Protein AF-A0A351U1E7-F1 (afdb_monomer_lite)

Organism: NCBI:txid328301

Foldseek 3Di:
DQVVLVVQCVVQDWFFKDAPPDPDGTFIWGWPDGDQFWTWTWGADPNDIDIDIGGPVRIDTDDDD

Secondary structure (DSSP, 8-state):
-HHHHHHHHHH--EEEEEETTS-S-PEEEEEEEE-SS-EEEEEEETTEEEEEEE-GGGEEEE---

Structure (mmCIF, N/CA/C/O backbone):
data_AF-A0A351U1E7-F1
#
_entry.id   AF-A0A351U1E7-F1
#
loop_
_atom_site.group_PDB
_atom_site.id
_atom_site.type_symbol
_atom_site.label_atom_id
_atom_site.label_alt_id
_atom_site.label_comp_id
_atom_site.label_asym_id
_atom_site.label_entity_id
_atom_site.label_seq_id
_atom_site.pdbx_PDB_ins_code
_atom_site.Cartn_x
_atom_site.Cartn_y
_atom_site.Cartn_z
_atom_site.occupancy
_atom_site.B_iso_or_equiv
_atom_site.auth_seq_id
_atom_site.auth_comp_id
_atom_site.auth_asym_id
_atom_site.auth_atom_id
_atom_site.pdbx_PDB_model_num
ATOM 1 N N . MET A 1 1 ? 6.504 -4.796 -8.768 1.00 83.06 1 MET A N 1
ATOM 2 C CA . MET A 1 1 ? 5.972 -3.972 -7.662 1.00 83.06 1 MET A CA 1
ATOM 3 C C . MET A 1 1 ? 4.668 -3.263 -8.035 1.00 83.06 1 MET A C 1
ATOM 5 O O . MET A 1 1 ? 3.628 -3.625 -7.503 1.00 83.06 1 MET A O 1
ATOM 9 N N . MET A 1 2 ? 4.680 -2.343 -9.009 1.00 86.56 2 MET A N 1
ATOM 10 C CA . MET A 1 2 ? 3.516 -1.526 -9.409 1.00 86.56 2 MET A CA 1
ATOM 11 C C . MET A 1 2 ? 2.199 -2.302 -9.636 1.00 86.56 2 MET A C 1
ATOM 13 O O . MET A 1 2 ? 1.143 -1.882 -9.172 1.00 86.56 2 MET A O 1
ATOM 17 N N . HIS A 1 3 ? 2.250 -3.454 -10.317 1.00 89.81 3 HIS A N 1
ATOM 18 C CA . HIS A 1 3 ? 1.067 -4.299 -10.564 1.00 89.81 3 HIS A CA 1
ATOM 19 C C . HIS A 1 3 ? 0.413 -4.819 -9.276 1.00 89.81 3 HIS A C 1
ATOM 21 O O . HIS A 1 3 ? -0.808 -4.870 -9.174 1.00 89.81 3 HIS A O 1
ATOM 27 N N . ILE A 1 4 ? 1.224 -5.173 -8.277 1.00 90.19 4 ILE A N 1
ATOM 28 C CA . ILE A 1 4 ? 0.744 -5.703 -6.994 1.00 90.19 4 ILE A CA 1
ATOM 29 C C . ILE A 1 4 ? 0.069 -4.585 -6.195 1.00 90.19 4 ILE A C 1
ATOM 31 O O . ILE A 1 4 ? -1.039 -4.769 -5.704 1.00 90.19 4 ILE A O 1
ATOM 35 N N . LEU A 1 5 ? 0.681 -3.398 -6.143 1.00 90.69 5 LEU A N 1
ATOM 36 C CA . LEU A 1 5 ? 0.104 -2.233 -5.464 1.00 90.69 5 LEU A CA 1
ATOM 37 C C . LEU A 1 5 ? -1.244 -1.815 -6.071 1.00 90.69 5 LEU A C 1
ATOM 39 O O . LEU A 1 5 ? -2.168 -1.484 -5.333 1.00 90.69 5 LEU A O 1
ATOM 43 N N . LYS A 1 6 ? -1.388 -1.877 -7.403 1.00 93.12 6 LYS A N 1
ATOM 44 C CA . LYS A 1 6 ? -2.673 -1.618 -8.076 1.00 93.12 6 LYS A CA 1
ATOM 45 C C . LYS A 1 6 ? -3.749 -2.626 -7.668 1.00 93.12 6 LYS A C 1
ATOM 47 O O . LYS A 1 6 ? -4.843 -2.209 -7.302 1.00 93.12 6 LYS A O 1
ATOM 52 N N . LYS A 1 7 ? -3.421 -3.922 -7.637 1.00 92.94 7 LYS A N 1
ATOM 53 C CA . LYS A 1 7 ? -4.344 -4.964 -7.155 1.00 92.94 7 LYS A CA 1
ATOM 54 C C . LYS A 1 7 ? -4.756 -4.757 -5.696 1.00 92.94 7 LYS A C 1
ATOM 56 O O . LYS A 1 7 ? -5.930 -4.903 -5.368 1.00 92.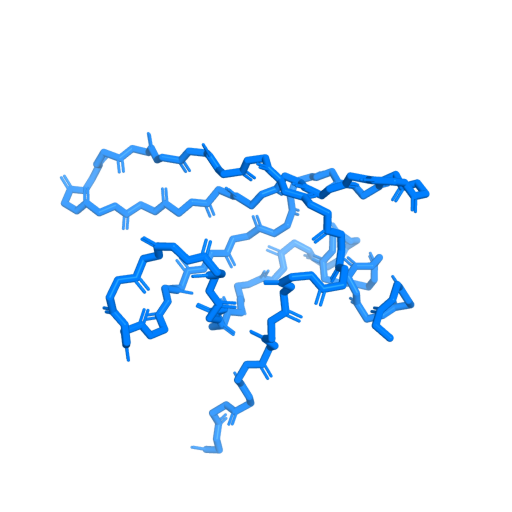94 7 LYS A O 1
ATOM 61 N N . LEU A 1 8 ? -3.815 -4.389 -4.826 1.00 91.94 8 LEU A N 1
ATOM 62 C CA . LEU A 1 8 ? -4.104 -4.080 -3.420 1.00 91.94 8 LEU A CA 1
ATOM 63 C C . LEU A 1 8 ? -5.013 -2.850 -3.278 1.00 91.94 8 LEU A C 1
ATOM 65 O O . LEU A 1 8 ? -5.925 -2.842 -2.459 1.00 91.94 8 LEU A O 1
ATOM 69 N N . LYS A 1 9 ? -4.825 -1.826 -4.119 1.00 92.81 9 LYS A N 1
ATOM 70 C CA . LYS A 1 9 ? -5.723 -0.663 -4.168 1.00 92.81 9 LYS A CA 1
ATOM 71 C C . LYS A 1 9 ? -7.143 -1.041 -4.608 1.00 92.81 9 LYS A C 1
ATOM 73 O O . LYS A 1 9 ? -8.105 -0.519 -4.054 1.00 92.81 9 LYS A O 1
ATOM 78 N N . GLU A 1 10 ? -7.274 -1.892 -5.623 1.00 94.31 10 GLU A N 1
ATOM 79 C CA . GLU A 1 10 ? -8.571 -2.309 -6.180 1.00 94.31 10 GLU A CA 1
ATOM 80 C C . GLU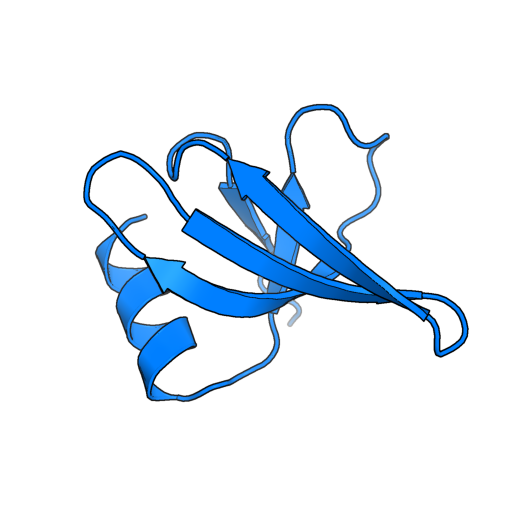 A 1 10 ? -9.351 -3.227 -5.233 1.00 94.31 10 GLU A C 1
ATOM 82 O O . GLU A 1 10 ? -10.552 -3.039 -5.059 1.00 94.31 10 GLU A O 1
ATOM 87 N N . SER A 1 11 ? -8.668 -4.179 -4.594 1.00 91.81 11 SER A N 1
ATOM 88 C CA . SER A 1 11 ? -9.253 -5.049 -3.561 1.00 91.81 11 SER A CA 1
ATOM 89 C C . SER A 1 11 ? -9.574 -4.282 -2.279 1.00 91.81 11 SER A C 1
ATOM 91 O O . SER A 1 11 ? -10.566 -4.552 -1.607 1.00 91.81 11 SER A O 1
ATOM 93 N N . GLY A 1 12 ? -8.751 -3.284 -1.952 1.00 87.81 12 GLY A N 1
ATOM 94 C CA . GLY A 1 12 ? -8.829 -2.577 -0.688 1.00 87.81 12 GLY A CA 1
ATOM 95 C C . GLY A 1 12 ? -8.345 -3.407 0.501 1.00 87.81 12 GLY A C 1
ATOM 96 O O . GLY A 1 12 ? -8.653 -3.011 1.631 1.00 87.81 12 GLY A O 1
ATOM 97 N N . ASP A 1 13 ? -7.620 -4.496 0.229 1.00 88.25 13 ASP A N 1
ATOM 98 C CA . ASP A 1 13 ? -7.059 -5.417 1.209 1.00 88.25 13 ASP A CA 1
ATOM 99 C C . ASP A 1 13 ? -5.958 -4.754 2.041 1.00 88.25 13 ASP A C 1
ATOM 101 O O . ASP A 1 13 ? -5.273 -3.817 1.608 1.00 88.25 13 ASP A O 1
ATOM 105 N N . LEU A 1 14 ? -5.787 -5.270 3.257 1.00 87.75 14 LEU A N 1
ATOM 106 C CA . LEU A 1 14 ? -4.650 -4.930 4.098 1.00 87.75 14 LEU A CA 1
ATOM 107 C C . LEU A 1 14 ? -3.444 -5.777 3.696 1.00 87.75 14 LEU A C 1
ATOM 109 O O . LEU A 1 14 ? -3.566 -6.976 3.454 1.00 87.75 14 LEU A O 1
ATOM 113 N N . ALA A 1 15 ? -2.272 -5.155 3.677 1.00 88.69 15 ALA A N 1
ATOM 114 C CA . ALA A 1 15 ? -1.005 -5.854 3.528 1.00 88.69 15 ALA A CA 1
ATOM 115 C C . ALA A 1 15 ? 0.028 -5.298 4.511 1.00 88.69 15 ALA A C 1
ATOM 117 O O . ALA A 1 15 ? -0.062 -4.148 4.947 1.00 88.69 15 ALA A O 1
ATOM 118 N N . SER A 1 16 ? 1.010 -6.127 4.856 1.00 89.81 16 SER A N 1
ATOM 119 C CA . SER A 1 16 ? 2.153 -5.712 5.663 1.00 89.81 16 SER A CA 1
ATOM 120 C C . SER A 1 16 ? 3.203 -5.061 4.761 1.00 89.81 16 SER A C 1
ATOM 122 O O . SER A 1 16 ? 3.639 -5.661 3.777 1.00 89.81 16 SER A O 1
ATOM 124 N N . PHE A 1 17 ? 3.646 -3.856 5.105 1.00 87.44 17 PHE A N 1
ATOM 125 C CA . PHE A 1 17 ? 4.625 -3.086 4.343 1.00 87.44 17 PHE A CA 1
ATOM 126 C C . PHE A 1 17 ? 5.849 -2.755 5.185 1.00 87.44 17 PHE A C 1
ATOM 128 O O . PHE A 1 17 ? 5.721 -2.268 6.305 1.00 87.44 17 PHE A O 1
ATOM 135 N N . VAL A 1 18 ? 7.042 -2.931 4.623 1.00 85.31 18 VAL A N 1
ATOM 136 C CA . VAL A 1 18 ? 8.253 -2.278 5.129 1.00 85.31 18 VAL A CA 1
ATOM 137 C C . VAL A 1 18 ? 8.462 -1.013 4.311 1.00 85.31 18 VAL A C 1
ATOM 139 O O . VAL A 1 18 ? 8.542 -1.062 3.082 1.00 85.31 18 VAL A O 1
ATOM 142 N N . ILE A 1 19 ? 8.511 0.118 5.007 1.00 77.31 19 ILE A N 1
ATOM 143 C CA . ILE A 1 19 ? 8.624 1.452 4.421 1.00 77.31 19 ILE A CA 1
ATOM 144 C C . ILE A 1 19 ? 9.999 2.010 4.773 1.00 77.31 19 ILE A C 1
ATOM 146 O O . ILE A 1 19 ? 10.363 2.080 5.949 1.00 77.31 19 ILE A O 1
ATOM 150 N N . GLY A 1 20 ? 10.759 2.427 3.758 1.00 67.31 20 GLY A N 1
ATOM 151 C CA . GLY A 1 20 ? 12.065 3.058 3.959 1.00 67.31 20 GLY A CA 1
ATOM 152 C C . GLY A 1 20 ? 11.973 4.288 4.872 1.00 67.31 20 GLY A C 1
ATOM 153 O O . GLY A 1 20 ? 11.226 5.219 4.585 1.00 67.31 20 GLY A O 1
ATOM 154 N N . GLY A 1 21 ? 12.731 4.285 5.974 1.00 59.53 21 GLY A N 1
ATOM 155 C CA . GLY A 1 21 ? 12.773 5.371 6.964 1.00 59.53 21 GLY A CA 1
ATOM 156 C C . GLY A 1 21 ? 11.991 5.112 8.258 1.00 59.53 21 GLY A C 1
ATOM 157 O O . GLY A 1 21 ? 12.214 5.823 9.234 1.00 59.53 21 GLY A O 1
ATOM 158 N N . ALA A 1 22 ? 11.138 4.081 8.311 1.00 54.66 22 ALA A N 1
ATOM 159 C CA . ALA A 1 22 ? 10.557 3.588 9.561 1.00 54.66 22 ALA A CA 1
ATOM 160 C C . ALA A 1 22 ? 11.395 2.406 10.098 1.00 54.66 22 ALA A C 1
ATOM 162 O O . ALA A 1 22 ? 11.796 1.540 9.317 1.00 54.66 22 ALA A O 1
ATOM 163 N N . PRO A 1 23 ? 11.710 2.350 11.404 1.00 51.41 23 PRO A N 1
ATOM 164 C CA . PRO A 1 23 ? 12.614 1.343 11.952 1.00 51.41 23 PRO A CA 1
ATOM 165 C C . PRO A 1 23 ? 11.975 -0.052 11.904 1.00 51.41 23 PRO A C 1
ATOM 167 O O . PRO A 1 23 ? 11.058 -0.322 12.668 1.00 51.41 23 PRO A O 1
ATOM 170 N N . ASN A 1 24 ? 12.478 -0.913 11.009 1.00 62.84 24 ASN A N 1
ATOM 171 C CA . ASN A 1 24 ? 12.441 -2.390 10.964 1.00 62.84 24 ASN A CA 1
ATOM 172 C C . ASN A 1 24 ? 11.133 -3.161 11.248 1.00 62.84 24 ASN A C 1
ATOM 174 O O . ASN A 1 24 ? 11.146 -4.388 11.177 1.00 62.84 24 ASN A O 1
ATOM 178 N N . ASN A 1 25 ? 10.012 -2.499 11.510 1.00 73.75 25 ASN A N 1
ATOM 179 C CA . ASN A 1 25 ? 8.738 -3.145 11.780 1.00 73.75 25 ASN A CA 1
ATOM 180 C C . ASN A 1 25 ? 7.826 -3.003 10.561 1.00 73.75 25 ASN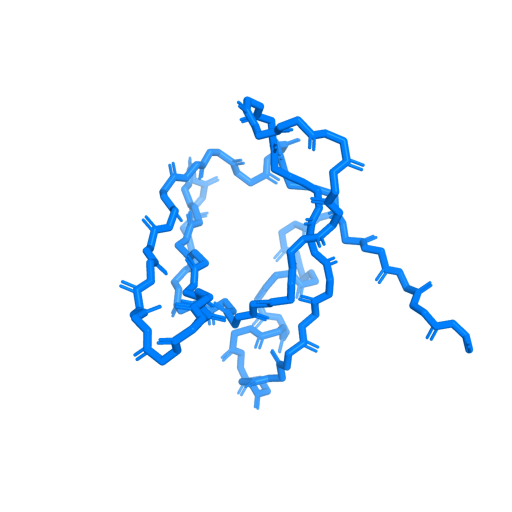 A C 1
ATOM 182 O O . ASN A 1 25 ? 7.530 -1.876 10.153 1.00 73.75 25 ASN A O 1
ATOM 186 N N . PRO A 1 26 ? 7.369 -4.124 9.977 1.00 85.06 26 PRO A N 1
ATOM 187 C CA . PRO A 1 26 ? 6.315 -4.089 8.982 1.00 85.06 26 PRO A CA 1
ATOM 188 C C . PRO A 1 26 ? 5.087 -3.400 9.576 1.00 85.06 26 PRO A C 1
ATOM 190 O O . PRO A 1 26 ? 4.662 -3.748 10.679 1.00 85.06 26 PRO A O 1
ATOM 193 N N . ILE A 1 27 ? 4.514 -2.448 8.849 1.00 86.69 27 ILE A N 1
ATOM 194 C CA . ILE A 1 27 ? 3.240 -1.840 9.216 1.00 86.69 27 ILE A CA 1
ATOM 195 C C . ILE A 1 27 ? 2.122 -2.479 8.406 1.00 86.69 27 ILE A C 1
ATOM 197 O O . ILE A 1 27 ? 2.257 -2.674 7.200 1.00 86.69 27 ILE A O 1
ATOM 201 N N . ASP A 1 28 ? 1.008 -2.787 9.056 1.00 90.00 28 ASP A N 1
ATOM 202 C CA . ASP A 1 28 ? -0.187 -3.236 8.352 1.00 90.00 28 ASP A CA 1
ATOM 203 C C . ASP A 1 28 ? -0.934 -2.001 7.838 1.00 90.00 28 ASP A C 1
ATOM 205 O O . ASP A 1 28 ? -1.213 -1.059 8.585 1.00 90.00 28 ASP A O 1
ATOM 209 N N . GLY A 1 29 ? -1.206 -1.960 6.538 1.00 92.06 29 GLY A N 1
ATOM 210 C CA . GLY A 1 29 ? -1.808 -0.795 5.906 1.00 92.06 29 GLY A CA 1
ATOM 211 C C . GLY A 1 29 ? -2.657 -1.138 4.694 1.00 92.06 29 GLY A C 1
ATOM 212 O O . GLY A 1 29 ? -2.675 -2.267 4.210 1.00 92.06 29 GLY A O 1
ATOM 213 N N . LYS A 1 30 ? -3.358 -0.128 4.191 1.00 94.00 30 LYS A N 1
ATOM 214 C CA . LYS A 1 30 ? -4.157 -0.175 2.971 1.00 94.00 30 LYS A CA 1
ATOM 215 C C . LYS A 1 30 ? -3.565 0.765 1.935 1.00 94.00 30 LYS A C 1
ATOM 217 O O . LYS A 1 30 ? -3.263 1.919 2.238 1.00 94.00 30 LYS A O 1
ATOM 222 N N . VAL A 1 31 ? -3.467 0.302 0.693 1.00 94.25 31 VAL A N 1
ATOM 223 C CA . VAL A 1 31 ? -3.080 1.161 -0.431 1.00 94.25 31 VAL A CA 1
ATOM 224 C C . VAL A 1 31 ? -4.275 2.027 -0.832 1.00 94.25 31 VAL A C 1
ATOM 226 O O . VAL A 1 31 ? -5.307 1.510 -1.255 1.00 94.25 31 VAL A O 1
ATOM 229 N N . LEU A 1 32 ? -4.143 3.347 -0.703 1.00 94.75 32 LEU A N 1
ATOM 230 C CA . LEU A 1 32 ? -5.188 4.300 -1.089 1.00 94.75 32 LEU A CA 1
ATOM 231 C C . LEU A 1 32 ? -5.023 4.773 -2.533 1.00 94.75 32 LEU A C 1
ATOM 233 O O . LEU A 1 32 ? -5.988 4.830 -3.296 1.00 94.75 32 LEU A O 1
ATOM 237 N N . GLU A 1 33 ? -3.794 5.106 -2.919 1.00 95.38 33 GLU A N 1
ATOM 238 C CA . GLU A 1 33 ? -3.489 5.687 -4.222 1.00 95.38 33 GLU A CA 1
ATOM 239 C C . GLU A 1 33 ? -2.163 5.150 -4.752 1.00 95.38 33 GLU A C 1
ATOM 241 O O . GLU A 1 33 ? -1.215 4.961 -3.995 1.00 95.38 33 GLU A O 1
ATOM 246 N N . VAL A 1 34 ? -2.112 4.903 -6.062 1.00 94.06 34 VAL A N 1
ATOM 247 C CA . VAL A 1 34 ? -0.921 4.438 -6.776 1.00 94.06 34 VAL A CA 1
ATOM 248 C C . VAL A 1 34 ? -0.797 5.263 -8.051 1.00 94.06 34 VAL A C 1
ATOM 250 O O . VAL A 1 34 ? -1.662 5.186 -8.926 1.00 94.06 34 VAL A O 1
ATOM 253 N N . LYS A 1 35 ? 0.282 6.031 -8.156 1.00 94.38 35 LYS A N 1
ATOM 254 C CA . LYS A 1 35 ? 0.731 6.737 -9.358 1.00 94.38 35 LYS A CA 1
ATOM 255 C C . LYS A 1 35 ? 2.045 6.131 -9.839 1.00 94.38 35 LYS A C 1
ATOM 257 O O . LYS A 1 35 ? 2.618 5.253 -9.199 1.00 94.38 35 LYS A O 1
ATOM 262 N N . THR A 1 36 ? 2.519 6.604 -10.984 1.00 91.00 36 THR A N 1
ATOM 263 C CA . THR A 1 36 ? 3.778 6.146 -11.582 1.00 91.00 36 THR A CA 1
ATOM 264 C C . THR A 1 36 ? 4.979 6.369 -10.659 1.00 91.00 36 THR A C 1
ATOM 266 O O . THR A 1 36 ? 5.863 5.523 -10.613 1.00 91.00 36 THR A O 1
ATOM 269 N N . ASP A 1 37 ? 4.989 7.471 -9.912 1.00 93.94 37 ASP A N 1
ATOM 270 C CA . ASP A 1 37 ? 6.109 7.950 -9.093 1.00 93.94 37 ASP A CA 1
ATOM 271 C C . ASP A 1 37 ? 5.806 7.963 -7.587 1.00 93.94 37 ASP A C 1
ATOM 273 O O . ASP A 1 37 ? 6.663 8.305 -6.772 1.00 93.94 37 ASP A O 1
ATOM 277 N N . SER A 1 38 ? 4.580 7.617 -7.192 1.00 93.81 38 SER A N 1
ATOM 278 C CA . SER A 1 38 ? 4.138 7.765 -5.811 1.00 93.81 38 SER A CA 1
ATOM 279 C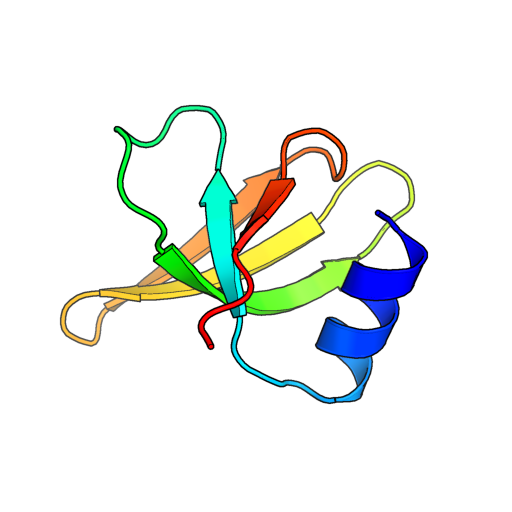 C . SER A 1 38 ? 3.062 6.759 -5.419 1.00 93.81 38 SER A C 1
ATOM 281 O O . SER A 1 38 ? 2.232 6.340 -6.223 1.00 93.81 38 SER A O 1
ATOM 283 N N . VAL A 1 39 ? 3.072 6.366 -4.151 1.00 94.00 39 VAL A N 1
ATOM 284 C CA . VAL A 1 39 ? 2.056 5.519 -3.525 1.00 94.00 39 VAL A CA 1
ATOM 285 C C . VAL A 1 39 ? 1.689 6.095 -2.164 1.00 94.00 39 VAL A C 1
ATOM 287 O O . VAL A 1 39 ? 2.553 6.598 -1.443 1.00 94.00 39 VAL A O 1
ATOM 290 N N . ILE A 1 40 ? 0.398 6.030 -1.833 1.00 94.00 40 ILE A N 1
ATOM 291 C CA . ILE A 1 40 ? -0.140 6.436 -0.535 1.00 94.00 40 ILE A CA 1
ATOM 292 C C . ILE A 1 40 ? -0.646 5.198 0.197 1.00 94.00 40 ILE A C 1
ATOM 294 O O . ILE A 1 40 ? -1.566 4.526 -0.277 1.00 94.00 40 ILE A O 1
ATOM 298 N N . ILE A 1 41 ? -0.070 4.932 1.367 1.00 92.44 41 ILE A N 1
ATOM 299 C CA . ILE A 1 41 ? -0.476 3.847 2.268 1.00 92.44 41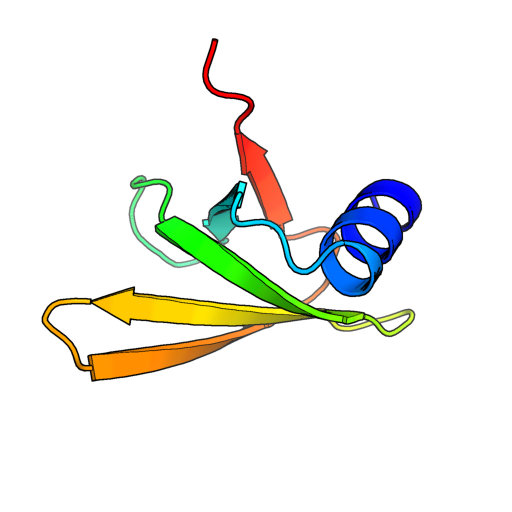 ILE A CA 1
ATOM 300 C C . ILE A 1 41 ? -1.079 4.467 3.528 1.00 92.44 41 ILE A C 1
ATOM 302 O O . ILE A 1 41 ? -0.447 5.311 4.164 1.00 92.44 41 ILE A O 1
ATOM 306 N N . GLU A 1 42 ? -2.296 4.061 3.888 1.00 93.12 42 GLU A N 1
ATOM 307 C CA . GLU A 1 42 ? -2.934 4.413 5.160 1.00 93.12 42 GLU A CA 1
ATOM 308 C C . GLU A 1 42 ? -2.771 3.261 6.153 1.00 93.12 42 GLU A C 1
ATOM 310 O O . GLU A 1 42 ? -3.078 2.115 5.836 1.00 93.12 42 GLU A O 1
ATOM 315 N N . THR A 1 43 ? -2.308 3.566 7.360 1.00 91.38 43 THR A N 1
ATOM 316 C CA . THR A 1 43 ? -2.260 2.631 8.491 1.00 91.38 43 THR A CA 1
ATOM 317 C C . THR A 1 43 ? -3.006 3.228 9.678 1.00 91.38 43 THR A C 1
ATOM 319 O O . THR A 1 43 ? -3.229 4.441 9.735 1.00 91.38 43 THR A O 1
ATOM 322 N N . ALA A 1 44 ? -3.383 2.385 10.631 1.00 89.12 44 ALA A N 1
ATOM 323 C CA . ALA A 1 44 ? -3.948 2.805 11.901 1.00 89.12 44 ALA A CA 1
ATOM 324 C C . ALA A 1 44 ? -3.054 2.295 13.035 1.00 89.12 44 ALA A C 1
ATOM 326 O O . ALA A 1 44 ? -2.865 1.089 13.176 1.00 89.12 44 ALA A O 1
ATOM 327 N N . VAL A 1 45 ? -2.530 3.213 13.844 1.00 84.25 45 VAL A N 1
ATOM 328 C CA . VAL A 1 45 ? -1.767 2.907 15.060 1.00 84.25 45 VAL A CA 1
ATOM 329 C C . VAL A 1 45 ? -2.538 3.512 16.224 1.00 84.25 45 VAL A C 1
ATOM 331 O O . VAL A 1 45 ? -2.830 4.706 16.211 1.00 84.25 45 VAL A O 1
ATOM 334 N N . ASP A 1 46 ? -2.954 2.676 17.175 1.00 87.25 46 ASP A N 1
ATOM 335 C CA . ASP A 1 46 ? -3.740 3.081 18.350 1.00 87.25 46 ASP A CA 1
ATOM 336 C C . ASP A 1 46 ? -4.992 3.913 18.003 1.00 87.25 46 ASP A C 1
ATOM 338 O O . ASP A 1 46 ? -5.311 4.919 18.634 1.00 87.25 46 ASP A O 1
ATOM 342 N N . GLY A 1 47 ? -5.693 3.525 16.931 1.00 87.44 47 GLY A N 1
ATOM 343 C CA . GLY A 1 47 ? -6.888 4.221 16.432 1.00 87.44 47 GLY A CA 1
ATOM 344 C C . GLY A 1 47 ? -6.605 5.527 15.680 1.00 87.44 47 GLY A C 1
ATOM 345 O O . GLY A 1 47 ? -7.513 6.087 15.062 1.00 87.44 47 GLY A O 1
ATOM 346 N N . THR A 1 48 ? -5.354 5.986 15.658 1.00 90.75 48 THR A N 1
ATOM 347 C CA . THR A 1 48 ? -4.923 7.158 14.895 1.00 90.75 48 THR A CA 1
ATOM 348 C C . THR A 1 48 ? -4.504 6.741 13.493 1.00 90.75 48 THR A C 1
ATOM 350 O O . THR A 1 48 ? -3.696 5.831 13.307 1.00 90.75 48 THR A O 1
ATOM 353 N N . LYS A 1 49 ? -5.063 7.411 12.481 1.00 91.56 49 LYS A N 1
ATOM 354 C CA . LYS A 1 49 ? -4.745 7.148 11.076 1.00 91.56 49 LYS A CA 1
ATOM 355 C C . LYS A 1 49 ? -3.497 7.908 10.647 1.00 91.56 49 LYS A C 1
ATOM 357 O O . LYS A 1 49 ? -3.451 9.131 10.759 1.00 91.56 49 LYS A O 1
ATOM 362 N N . TYR A 1 50 ? -2.545 7.193 10.064 1.00 89.94 50 TYR A N 1
ATOM 363 C CA . TYR A 1 50 ? -1.344 7.754 9.456 1.00 89.94 50 TYR A CA 1
ATOM 364 C C . TYR A 1 50 ? -1.341 7.474 7.963 1.00 89.94 50 TYR A C 1
ATOM 366 O O . TYR A 1 50 ? -1.808 6.427 7.514 1.00 89.94 50 TYR A O 1
ATOM 374 N N . ARG A 1 51 ? -0.805 8.415 7.187 1.00 91.88 51 ARG A N 1
ATOM 375 C CA . ARG A 1 51 ? -0.658 8.284 5.737 1.00 91.88 51 ARG A CA 1
ATOM 376 C C . ARG A 1 51 ? 0.792 8.487 5.355 1.00 91.88 51 ARG A C 1
ATOM 378 O O . ARG A 1 51 ? 1.376 9.515 5.684 1.00 91.88 51 ARG A O 1
ATOM 385 N N . TYR A 1 52 ? 1.335 7.525 4.627 1.00 89.56 52 TYR A N 1
ATOM 386 C CA . TYR A 1 52 ? 2.691 7.580 4.113 1.00 89.56 52 TYR A CA 1
ATOM 387 C C . TYR A 1 52 ? 2.660 7.785 2.605 1.00 89.56 52 TYR A C 1
ATOM 389 O O . TYR A 1 52 ? 2.070 6.977 1.889 1.00 89.56 52 TYR A O 1
ATOM 397 N N . LEU A 1 53 ? 3.301 8.858 2.141 1.00 91.31 53 LEU A N 1
ATOM 398 C CA . LEU A 1 53 ? 3.567 9.129 0.732 1.00 91.31 53 LEU A CA 1
ATOM 399 C C . LEU A 1 53 ? 5.018 8.754 0.435 1.00 91.31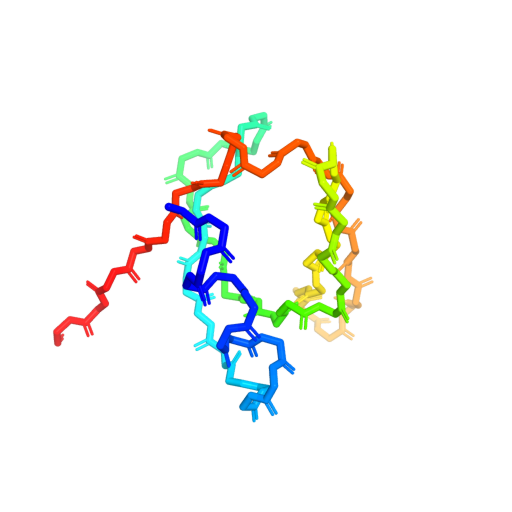 53 LEU A C 1
ATOM 401 O O . LEU A 1 53 ? 5.930 9.285 1.067 1.00 91.31 53 LEU A O 1
ATOM 405 N N . MET A 1 54 ? 5.238 7.858 -0.521 1.00 90.19 54 MET A N 1
ATOM 406 C CA . MET A 1 54 ? 6.587 7.418 -0.886 1.00 90.19 54 MET A CA 1
ATOM 407 C C . MET A 1 54 ? 6.676 6.986 -2.345 1.00 90.19 54 MET A C 1
ATOM 409 O O . MET A 1 54 ? 5.656 6.776 -3.001 1.00 90.19 54 MET A O 1
ATOM 413 N N . HIS A 1 55 ? 7.903 6.808 -2.833 1.00 91.69 55 HIS A N 1
ATOM 414 C CA . HIS A 1 55 ? 8.138 6.182 -4.128 1.00 91.69 55 HIS A CA 1
ATOM 415 C C . HIS A 1 55 ? 7.779 4.682 -4.067 1.00 91.69 55 HIS A C 1
ATOM 417 O O . HIS A 1 55 ? 8.155 4.025 -3.094 1.00 91.69 55 HIS A O 1
ATOM 423 N N . PRO A 1 56 ? 7.104 4.107 -5.080 1.00 90.38 56 PRO A N 1
ATOM 424 C CA . PRO A 1 56 ? 6.714 2.693 -5.092 1.00 90.38 56 PRO A CA 1
ATOM 425 C C . PRO A 1 56 ? 7.876 1.710 -4.909 1.00 90.38 56 PRO A C 1
ATOM 427 O O . PRO A 1 56 ? 7.679 0.638 -4.343 1.00 90.38 56 PRO A O 1
ATOM 430 N N . ASP A 1 57 ? 9.083 2.076 -5.347 1.00 87.69 57 ASP A N 1
ATOM 431 C CA . ASP A 1 57 ? 10.283 1.237 -5.193 1.00 87.69 57 ASP A CA 1
ATOM 432 C C . ASP A 1 57 ? 10.808 1.179 -3.751 1.00 87.69 57 ASP A C 1
ATOM 434 O O . ASP A 1 57 ? 11.580 0.288 -3.412 1.00 87.69 57 ASP A O 1
ATOM 438 N N . ASN A 1 58 ? 10.349 2.085 -2.882 1.00 86.44 58 ASN A N 1
ATOM 439 C CA . ASN A 1 58 ? 10.681 2.084 -1.456 1.00 86.44 58 ASN A CA 1
ATOM 440 C C . ASN A 1 58 ? 9.694 1.250 -0.620 1.00 86.44 58 ASN A C 1
ATOM 442 O O . ASN A 1 58 ? 9.758 1.284 0.611 1.00 86.44 58 ASN A O 1
ATOM 446 N N . VAL A 1 59 ? 8.773 0.529 -1.273 1.00 86.56 59 VAL A N 1
ATOM 447 C CA . VAL A 1 59 ? 7.801 -0.355 -0.626 1.00 86.56 59 VAL A CA 1
ATOM 448 C C . VAL A 1 59 ? 8.240 -1.801 -0.770 1.00 86.56 59 VAL A C 1
ATOM 450 O O . VAL A 1 59 ? 8.399 -2.306 -1.880 1.00 86.56 59 VAL A O 1
ATOM 453 N N . VAL A 1 60 ? 8.330 -2.507 0.353 1.00 88.12 60 VAL A N 1
ATOM 454 C CA . VAL A 1 60 ? 8.424 -3.971 0.367 1.00 88.12 60 VAL A CA 1
ATOM 455 C C . VAL A 1 60 ? 7.147 -4.527 0.975 1.00 88.12 60 VAL A C 1
ATOM 457 O O . VAL A 1 60 ? 6.754 -4.122 2.064 1.00 88.12 60 VAL A O 1
ATOM 460 N N . ILE A 1 61 ? 6.495 -5.451 0.274 1.00 86.62 61 ILE A N 1
ATOM 461 C CA . ILE A 1 61 ? 5.286 -6.130 0.751 1.00 86.62 61 ILE A CA 1
ATOM 462 C C . ILE A 1 61 ? 5.721 -7.437 1.412 1.00 86.62 61 ILE A C 1
ATOM 464 O O . ILE A 1 61 ? 6.415 -8.239 0.788 1.00 86.62 61 ILE A O 1
ATOM 468 N N . VAL A 1 62 ? 5.327 -7.646 2.666 1.00 82.75 62 VAL A N 1
ATOM 469 C CA . VAL A 1 62 ? 5.603 -8.874 3.415 1.00 82.75 62 VAL A CA 1
ATOM 470 C C . VAL A 1 62 ? 4.390 -9.789 3.297 1.00 82.75 62 VAL A C 1
ATOM 472 O O . VAL A 1 62 ? 3.312 -9.473 3.793 1.00 82.75 62 VAL A O 1
ATOM 475 N N . GLU A 1 63 ? 4.561 -10.929 2.636 1.00 70.38 63 GLU A N 1
ATOM 476 C CA . GLU A 1 63 ? 3.555 -11.990 2.611 1.00 70.38 63 GLU A CA 1
ATOM 477 C C . GLU A 1 63 ? 3.615 -12.756 3.943 1.00 70.38 63 GLU A C 1
ATOM 479 O O . GLU A 1 63 ? 4.625 -13.390 4.255 1.00 70.38 63 GLU A O 1
ATOM 484 N N . ARG A 1 64 ? 2.559 -12.672 4.764 1.00 57.53 64 ARG A N 1
ATOM 485 C CA . ARG A 1 64 ? 2.420 -13.509 5.967 1.00 57.53 64 ARG A CA 1
ATOM 486 C C . ARG A 1 64 ? 1.735 -14.821 5.562 1.00 57.53 64 ARG A C 1
ATOM 488 O O . ARG A 1 64 ? 0.618 -14.781 5.054 1.00 57.53 64 ARG A O 1
ATOM 495 N N . LYS A 1 65 ? 2.434 -15.947 5.741 1.00 52.62 65 LYS A N 1
ATOM 496 C CA . LYS A 1 65 ? 1.885 -17.308 5.605 1.00 52.62 65 LYS A CA 1
ATOM 497 C C . LYS A 1 65 ? 1.077 -17.704 6.832 1.00 52.62 65 LYS A C 1
ATOM 499 O O . LYS A 1 65 ? 1.475 -17.274 7.938 1.00 52.62 65 LYS A O 1
#

pLDDT: mean 85.96, std 10.87, range [51.41, 95.38]

Sequence (65 aa):
MMHILKKLKESGDLASFVIGGAPNNPIDGKVLEVKTDSVIIETAVDGTKYRYLMHPDNVVIVERK

Radius of gyration: 10.86 Å; chains: 1; bounding box: 22×26×30 Å